Protein AF-A0A174TIB4-F1 (afdb_monomer_lite)

Radius of gyration: 13.42 Å; chains: 1; bounding box: 35×21×38 Å

Organism: Phocaeicola vulgatus (NCBI:txid821)

Sequence (99 aa):
MSAPQFYNIGKGKRIEVKVCNEDSIQIRRVRCLLYYSNSGKKECIGKIWISPLIGYETCYFCMNVDIPLTKDEWHKLTFRIKRGKNYKDYKFLKQQVQE

Foldseek 3Di:
DDAWFWAADPPRFKIKIKDWQQAQAKQQWKKKWKWADDPNDTHTQWIDTDHIHHHGDMDIDMITRPDDDDLVRQQRMKMWMDRPPDIDIHGDDSVRYDD

Structure (mmCIF, N/CA/C/O backbone):
data_AF-A0A174TIB4-F1
#
_entry.id   AF-A0A174TIB4-F1
#
loop_
_atom_site.group_PDB
_atom_site.id
_atom_site.type_symbol
_atom_site.label_atom_id
_atom_site.label_alt_id
_atom_site.label_comp_id
_atom_site.label_asym_id
_atom_site.label_entity_id
_atom_site.label_seq_id
_atom_site.pdbx_PDB_ins_code
_atom_site.Cartn_x
_atom_site.Cartn_y
_atom_site.Cartn_z
_atom_site.occupancy
_atom_site.B_iso_or_equiv
_atom_site.auth_seq_id
_atom_site.auth_comp_id
_atom_site.auth_asym_id
_atom_site.auth_atom_id
_atom_site.pdbx_PDB_model_num
ATOM 1 N N . MET A 1 1 ? 8.074 7.321 -8.337 1.00 71.00 1 MET A N 1
ATOM 2 C CA . MET A 1 1 ? 6.907 6.524 -7.874 1.00 71.00 1 MET A CA 1
ATOM 3 C C . MET A 1 1 ? 5.894 7.441 -7.215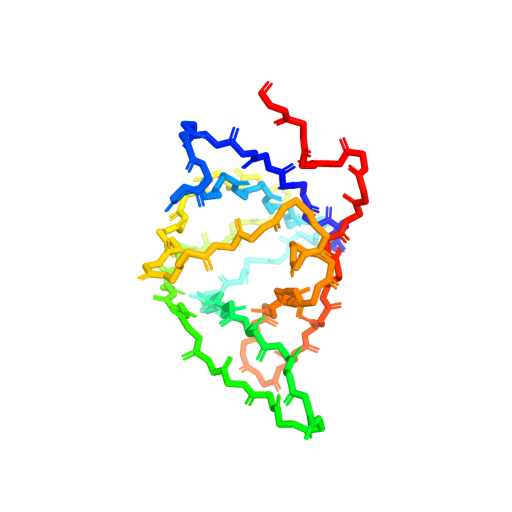 1.00 71.00 1 MET A C 1
ATOM 5 O O . MET A 1 1 ? 6.193 8.006 -6.152 1.00 71.00 1 MET A O 1
ATOM 9 N N . SER A 1 2 ? 4.709 7.518 -7.822 1.00 77.06 2 SER A N 1
ATOM 10 C CA . SER A 1 2 ? 3.575 8.297 -7.334 1.00 77.06 2 SER A CA 1
ATOM 11 C C . SER A 1 2 ? 3.134 7.801 -5.958 1.00 77.06 2 SER A C 1
ATOM 13 O O . SER A 1 2 ? 3.468 6.689 -5.529 1.00 77.06 2 SER A O 1
ATOM 15 N N . ALA A 1 3 ? 2.371 8.626 -5.245 1.00 82.88 3 ALA A N 1
ATOM 16 C CA . ALA A 1 3 ? 1.653 8.144 -4.076 1.00 82.88 3 ALA A CA 1
ATOM 17 C C . ALA A 1 3 ? 0.664 7.043 -4.506 1.00 82.88 3 ALA A C 1
ATOM 19 O O . ALA A 1 3 ? -0.067 7.250 -5.478 1.00 82.88 3 ALA A O 1
ATOM 20 N N . PRO A 1 4 ? 0.634 5.886 -3.822 1.00 82.50 4 PRO A N 1
ATOM 21 C CA . PRO A 1 4 ? -0.394 4.894 -4.053 1.00 82.50 4 PRO A CA 1
ATOM 22 C C . PRO A 1 4 ? -1.784 5.492 -3.846 1.00 82.50 4 PRO A C 1
ATOM 24 O O . PRO A 1 4 ? -1.980 6.344 -2.976 1.00 82.50 4 PRO A O 1
ATOM 27 N N . GLN A 1 5 ? -2.737 5.031 -4.646 1.00 82.94 5 GLN A N 1
ATOM 28 C CA . GLN A 1 5 ? -4.149 5.342 -4.446 1.00 82.94 5 GLN A CA 1
ATOM 29 C C . GLN A 1 5 ? -4.776 4.194 -3.659 1.00 82.94 5 GLN A C 1
ATOM 31 O O . GLN A 1 5 ? -4.463 3.030 -3.915 1.00 82.94 5 GLN A O 1
ATOM 36 N N . PHE A 1 6 ? -5.613 4.536 -2.687 1.00 81.62 6 PHE A N 1
ATOM 37 C CA . PHE A 1 6 ? -6.285 3.585 -1.812 1.00 81.62 6 PHE A CA 1
ATOM 38 C C . PHE A 1 6 ? -7.790 3.711 -2.005 1.00 81.62 6 PHE A C 1
ATOM 40 O O . PHE A 1 6 ? -8.274 4.828 -2.173 1.00 81.62 6 PHE A O 1
ATOM 47 N N . TYR A 1 7 ? -8.499 2.588 -1.964 1.00 76.94 7 TYR A N 1
ATOM 48 C CA . TYR A 1 7 ? -9.957 2.537 -2.036 1.00 76.94 7 TYR A CA 1
ATOM 49 C C . TYR A 1 7 ? -10.479 1.510 -1.031 1.00 76.94 7 TYR A C 1
ATOM 51 O O . TYR A 1 7 ? -9.844 0.475 -0.810 1.00 76.94 7 TYR A O 1
ATOM 59 N N . ASN A 1 8 ? -11.622 1.785 -0.405 1.00 73.69 8 ASN A N 1
ATOM 60 C CA . ASN A 1 8 ? -12.297 0.819 0.457 1.00 73.69 8 ASN A CA 1
ATOM 61 C C . ASN A 1 8 ? -13.212 -0.063 -0.397 1.00 73.69 8 ASN A C 1
ATOM 63 O O . ASN A 1 8 ? -13.966 0.447 -1.220 1.00 73.69 8 ASN A O 1
ATOM 67 N N . ILE A 1 9 ? -13.142 -1.379 -0.212 1.00 68.50 9 ILE A N 1
ATOM 68 C CA . ILE A 1 9 ? -14.013 -2.321 -0.915 1.00 68.50 9 ILE A CA 1
ATOM 69 C C . ILE A 1 9 ? -14.754 -3.199 0.103 1.00 68.50 9 ILE A C 1
ATOM 71 O O . ILE A 1 9 ? -14.186 -4.091 0.738 1.00 68.50 9 ILE A O 1
ATOM 75 N N . GLY A 1 10 ? -16.054 -2.934 0.270 1.00 62.84 10 GLY A N 1
ATOM 76 C CA . GLY A 1 10 ? -16.930 -3.597 1.246 1.00 62.84 10 GLY 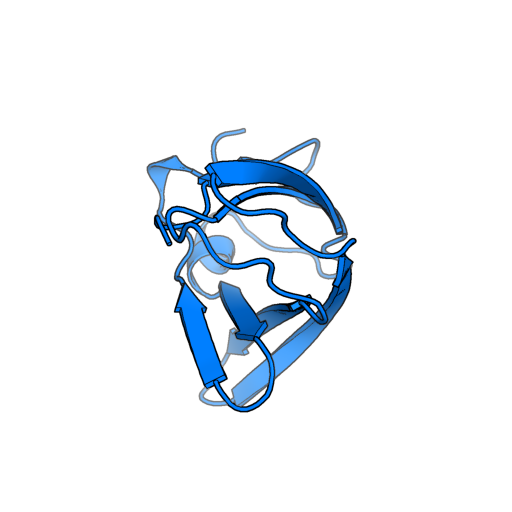A CA 1
ATOM 77 C C . GLY A 1 10 ? -16.945 -2.910 2.619 1.00 62.84 10 GLY A C 1
ATOM 78 O O . GLY A 1 10 ? -16.433 -1.811 2.767 1.00 62.84 10 GLY A O 1
ATOM 79 N N . LYS A 1 11 ? -17.538 -3.556 3.641 1.00 61.81 11 LYS A N 1
ATOM 80 C CA . LYS A 1 11 ? -17.733 -3.040 5.024 1.00 61.81 11 LYS A CA 1
ATOM 81 C C . LYS A 1 11 ? -16.423 -2.761 5.812 1.00 61.81 11 LYS A C 1
ATOM 83 O O . LYS A 1 11 ? -16.307 -3.169 6.965 1.00 61.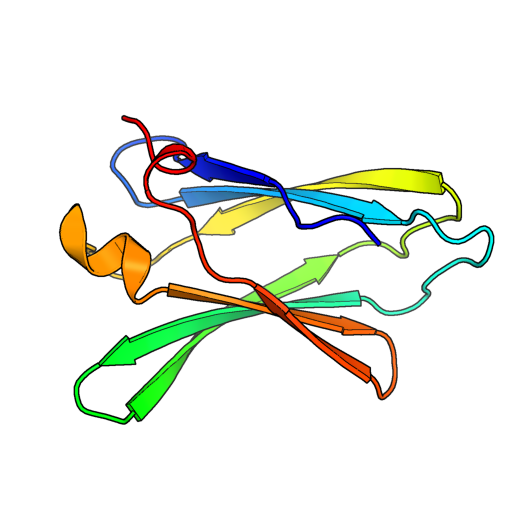81 11 LYS A O 1
ATOM 88 N N . GLY A 1 12 ? -15.407 -2.145 5.207 1.00 62.97 12 GLY A N 1
ATOM 89 C CA . GLY A 1 12 ? -14.145 -1.768 5.846 1.00 62.97 12 GLY A CA 1
ATOM 90 C C . GLY A 1 12 ? -13.159 -2.915 6.083 1.00 62.97 12 GLY A C 1
ATOM 91 O O . GLY A 1 12 ? -12.212 -2.757 6.842 1.00 62.97 12 GLY A O 1
ATOM 92 N N . LYS A 1 13 ? -13.355 -4.088 5.471 1.00 76.75 13 LYS A N 1
ATOM 93 C CA . LYS A 1 13 ? -12.465 -5.246 5.689 1.00 76.75 13 LYS A CA 1
ATOM 94 C C . LYS A 1 13 ? -11.361 -5.390 4.651 1.00 76.75 13 LYS A C 1
ATOM 96 O O . LYS A 1 13 ? -10.505 -6.256 4.797 1.00 76.75 13 LYS A O 1
ATOM 101 N N . ARG A 1 14 ? -11.382 -4.605 3.575 1.00 83.56 14 ARG A N 1
ATOM 102 C CA . ARG A 1 14 ? -10.447 -4.784 2.466 1.00 83.56 14 ARG A CA 1
ATOM 103 C C . ARG A 1 14 ? -10.148 -3.451 1.794 1.00 83.56 14 ARG A C 1
ATOM 105 O O . ARG A 1 14 ? -11.043 -2.654 1.539 1.00 83.56 14 ARG A O 1
ATOM 112 N N . ILE A 1 15 ? -8.868 -3.235 1.525 1.00 85.75 15 ILE A N 1
ATOM 113 C CA . ILE A 1 15 ? -8.334 -2.054 0.853 1.00 85.75 15 ILE A CA 1
ATOM 114 C C . ILE A 1 15 ? -7.874 -2.484 -0.527 1.00 85.75 15 ILE A C 1
ATOM 116 O O . ILE A 1 15 ? -7.095 -3.431 -0.642 1.00 85.75 15 ILE A O 1
ATOM 120 N N . GLU A 1 16 ? -8.297 -1.772 -1.557 1.00 88.81 16 GLU A N 1
ATOM 121 C CA . GLU A 1 16 ? -7.652 -1.810 -2.860 1.00 88.81 16 GLU A CA 1
ATOM 122 C C . GLU A 1 16 ? -6.535 -0.764 -2.917 1.00 88.81 16 GLU A C 1
ATOM 124 O O . GLU A 1 16 ? -6.692 0.368 -2.461 1.00 88.81 16 GLU A O 1
ATOM 129 N N . VAL A 1 17 ? -5.384 -1.162 -3.449 1.00 89.62 17 VAL A N 1
ATOM 130 C CA . VAL A 1 17 ? -4.187 -0.338 -3.572 1.00 89.62 17 VAL A CA 1
ATOM 131 C C . VAL A 1 17 ? -3.744 -0.331 -5.025 1.00 89.62 17 VAL A C 1
ATOM 133 O O . VAL A 1 17 ? -3.516 -1.383 -5.623 1.00 89.62 17 VAL A O 1
ATOM 136 N N . LYS A 1 18 ? -3.541 0.867 -5.563 1.00 91.69 18 LYS A N 1
ATOM 137 C CA . LYS A 1 18 ? -2.920 1.095 -6.866 1.00 91.69 18 LYS A CA 1
ATOM 138 C C . LYS A 1 18 ? -1.525 1.672 -6.674 1.00 91.69 18 LYS A C 1
ATOM 140 O O . LYS A 1 18 ? -1.377 2.734 -6.072 1.00 91.69 18 LYS A O 1
ATOM 145 N N . VAL A 1 19 ? -0.505 1.011 -7.214 1.00 90.38 19 VAL A N 1
ATOM 146 C CA . VAL A 1 19 ? 0.899 1.452 -7.165 1.00 90.38 19 VAL A CA 1
ATOM 147 C C . VAL A 1 19 ? 1.428 1.634 -8.583 1.00 90.38 19 VAL A C 1
ATOM 149 O O . VAL A 1 19 ? 1.312 0.725 -9.397 1.00 90.38 19 VAL A O 1
ATOM 152 N N . CYS A 1 20 ? 2.053 2.780 -8.861 1.00 90.19 20 CYS A N 1
ATOM 153 C CA . CYS A 1 20 ? 2.676 3.083 -10.152 1.00 90.19 20 CYS A CA 1
ATOM 154 C C . CYS A 1 20 ? 4.205 3.143 -10.032 1.00 90.19 20 CYS A C 1
ATOM 156 O O . CYS A 1 20 ? 4.747 3.865 -9.185 1.00 90.19 20 CYS A O 1
ATOM 158 N N . ASN A 1 21 ? 4.918 2.412 -10.886 1.00 90.75 21 ASN A N 1
ATOM 159 C CA . ASN A 1 21 ? 6.358 2.562 -11.040 1.00 90.75 21 ASN A CA 1
ATOM 160 C C . ASN A 1 21 ? 6.671 3.621 -12.102 1.00 90.75 21 ASN A C 1
ATOM 162 O O . ASN A 1 21 ? 6.804 3.305 -13.269 1.00 90.75 21 ASN A O 1
ATOM 166 N N . GLU A 1 22 ? 6.836 4.876 -11.698 1.00 89.88 22 GLU A N 1
ATOM 167 C CA . GLU A 1 22 ? 7.218 5.963 -12.623 1.00 89.88 22 GLU A CA 1
ATOM 168 C C . GLU A 1 22 ? 8.669 5.873 -13.132 1.00 89.88 22 GLU A C 1
ATOM 170 O O . GLU A 1 22 ? 9.078 6.686 -13.955 1.00 89.88 22 GLU A O 1
ATOM 175 N N . ASP A 1 23 ? 9.469 4.938 -12.614 1.00 88.38 23 ASP A N 1
ATOM 176 C CA . ASP A 1 23 ? 10.853 4.752 -13.041 1.00 88.38 23 ASP A CA 1
ATOM 177 C C . ASP A 1 23 ? 10.886 3.824 -14.269 1.00 88.38 23 ASP A C 1
ATOM 179 O O . ASP A 1 23 ? 10.080 2.900 -14.367 1.00 88.38 23 ASP A O 1
ATOM 183 N N . SER A 1 24 ? 11.857 3.989 -15.173 1.00 91.44 24 SER A N 1
ATOM 184 C CA . SER A 1 24 ? 12.063 3.064 -16.307 1.00 91.44 24 SER A CA 1
ATOM 185 C C . SER A 1 24 ? 12.616 1.698 -15.887 1.00 91.44 24 SER A C 1
ATOM 187 O O . SER A 1 24 ? 12.555 0.729 -16.643 1.00 91.44 24 SER A O 1
ATOM 189 N N . ILE A 1 25 ? 13.170 1.605 -14.676 1.00 92.19 25 ILE A N 1
ATOM 190 C CA . ILE A 1 25 ? 13.842 0.408 -14.172 1.00 92.19 25 ILE A CA 1
ATOM 191 C C . ILE A 1 25 ? 12.849 -0.473 -13.410 1.00 92.19 25 ILE A C 1
ATOM 193 O O . ILE A 1 25 ? 12.147 -0.023 -12.499 1.00 92.19 25 ILE A O 1
ATOM 197 N N . GLN A 1 26 ? 12.852 -1.768 -13.735 1.00 91.38 26 GLN A N 1
ATOM 198 C CA . GLN A 1 26 ? 12.048 -2.772 -13.043 1.00 91.38 26 GLN A CA 1
ATOM 199 C C . GLN A 1 26 ? 12.446 -2.918 -11.568 1.00 91.38 26 GLN A C 1
ATOM 201 O O . GLN A 1 26 ? 13.620 -3.039 -11.205 1.00 91.38 26 GLN A O 1
ATOM 206 N N . ILE A 1 27 ? 11.441 -3.051 -10.707 1.00 90.25 27 ILE A N 1
ATOM 207 C CA . ILE A 1 27 ? 11.608 -3.343 -9.289 1.00 90.25 27 ILE A CA 1
ATOM 208 C C . ILE A 1 27 ? 11.349 -4.826 -9.044 1.00 90.25 27 ILE A C 1
ATOM 210 O O . ILE A 1 27 ? 10.209 -5.264 -8.927 1.00 90.25 27 ILE A O 1
ATOM 214 N N . ARG A 1 28 ? 12.420 -5.612 -8.911 1.00 90.81 28 ARG A N 1
ATOM 215 C CA . ARG A 1 28 ? 12.331 -7.083 -8.807 1.00 90.81 28 ARG A CA 1
ATOM 216 C C . ARG A 1 28 ? 11.657 -7.612 -7.539 1.00 90.81 28 ARG A C 1
ATOM 218 O O . ARG A 1 28 ? 11.151 -8.726 -7.538 1.00 90.81 28 ARG A O 1
ATOM 225 N N . ARG A 1 29 ? 11.725 -6.872 -6.430 1.00 90.12 29 ARG A N 1
ATOM 226 C CA . ARG A 1 29 ? 11.200 -7.308 -5.125 1.00 90.12 29 ARG A CA 1
ATOM 227 C C . ARG A 1 29 ? 10.476 -6.159 -4.453 1.00 90.12 29 ARG A C 1
ATOM 229 O O . ARG A 1 29 ? 11.126 -5.244 -3.937 1.00 90.12 29 ARG A O 1
ATOM 236 N N . VAL A 1 30 ? 9.151 -6.243 -4.440 1.00 91.38 30 VAL A N 1
ATOM 237 C CA . VAL A 1 30 ? 8.285 -5.252 -3.809 1.00 91.38 30 VAL A CA 1
ATOM 238 C C . VAL A 1 30 ? 7.477 -5.923 -2.712 1.00 91.38 30 VAL A C 1
ATOM 240 O O . VAL A 1 30 ? 6.732 -6.873 -2.949 1.00 91.38 30 VAL A O 1
ATOM 243 N N . ARG A 1 31 ? 7.663 -5.435 -1.486 1.00 94.25 31 ARG A N 1
ATOM 244 C CA . ARG A 1 31 ? 6.892 -5.875 -0.324 1.00 94.25 31 ARG A CA 1
ATOM 245 C C . ARG A 1 31 ? 6.078 -4.710 0.199 1.00 94.25 31 ARG A C 1
ATOM 247 O O . ARG A 1 31 ? 6.631 -3.653 0.496 1.00 94.25 31 ARG A O 1
ATOM 254 N N . CYS A 1 32 ? 4.791 -4.943 0.357 1.00 93.38 32 CYS A N 1
ATOM 255 C CA . CYS A 1 32 ? 3.821 -3.982 0.839 1.00 93.38 32 CYS A CA 1
ATOM 256 C C . CYS A 1 32 ? 3.408 -4.370 2.259 1.00 93.38 32 CYS A C 1
ATOM 258 O O . CYS A 1 32 ? 3.214 -5.549 2.567 1.00 93.38 32 CYS A O 1
ATOM 260 N N . LEU A 1 33 ? 3.364 -3.385 3.145 1.00 93.50 33 LEU A N 1
ATOM 261 C CA . LEU A 1 33 ? 3.147 -3.559 4.575 1.00 93.50 33 LEU A CA 1
ATOM 262 C C . LEU A 1 33 ? 2.082 -2.571 5.030 1.00 93.50 33 LEU A C 1
ATOM 264 O O . LEU A 1 33 ? 2.195 -1.378 4.756 1.00 93.50 33 LEU A O 1
ATOM 268 N N . LEU A 1 34 ? 1.085 -3.064 5.750 1.00 92.38 34 LEU A N 1
ATOM 269 C CA . LEU A 1 34 ? 0.054 -2.251 6.369 1.00 92.38 34 LEU A CA 1
ATOM 270 C C . LEU A 1 34 ? 0.298 -2.207 7.872 1.00 92.38 34 LEU A C 1
ATOM 272 O O . LEU A 1 34 ? 0.464 -3.247 8.512 1.00 92.38 34 LEU A O 1
ATOM 276 N N . TYR A 1 35 ? 0.328 -1.000 8.422 1.00 91.94 35 TYR A N 1
ATOM 277 C CA . TYR A 1 35 ? 0.539 -0.764 9.840 1.00 91.94 35 TYR A CA 1
ATOM 278 C C . TYR A 1 35 ? -0.644 -0.036 10.457 1.00 91.94 35 TYR A C 1
ATOM 280 O O . TYR A 1 35 ? -1.133 0.919 9.860 1.00 91.94 35 TYR A O 1
ATOM 288 N N . TYR A 1 36 ? -1.019 -0.425 11.671 1.00 89.31 36 TYR A N 1
ATOM 289 C CA . TYR A 1 36 ? -1.923 0.321 12.541 1.00 89.31 36 TYR A CA 1
ATOM 290 C C . TYR A 1 36 ? -1.119 0.974 13.665 1.00 89.31 36 TYR A C 1
ATOM 292 O O . TYR A 1 36 ? -0.255 0.334 14.267 1.00 89.31 36 TYR A O 1
ATOM 300 N N . SER A 1 37 ? -1.358 2.263 13.915 1.00 85.50 37 SER A N 1
ATOM 301 C CA . SER A 1 37 ? -0.663 3.008 14.970 1.00 85.50 37 SER A CA 1
ATOM 302 C C . SER A 1 37 ? -1.637 3.395 16.076 1.00 85.50 37 SER A C 1
ATOM 304 O O . SER A 1 37 ? -2.536 4.201 15.851 1.00 85.50 37 SER A O 1
ATOM 306 N N . ASN A 1 38 ? -1.443 2.859 17.280 1.00 81.56 38 ASN A N 1
ATOM 307 C CA . ASN A 1 38 ? -2.251 3.204 18.448 1.00 81.56 38 ASN A CA 1
ATOM 308 C C . ASN A 1 38 ? -1.358 3.386 19.678 1.00 81.56 38 ASN A C 1
ATOM 310 O O . ASN A 1 38 ? -0.407 2.630 19.872 1.00 81.56 38 ASN A O 1
ATOM 314 N N . SER A 1 39 ? -1.646 4.401 20.496 1.00 74.81 39 SER A N 1
ATOM 315 C CA . SER A 1 39 ? -0.948 4.657 21.769 1.00 74.81 39 SER A CA 1
ATOM 316 C C . SER A 1 39 ? 0.590 4.613 21.677 1.00 74.81 39 SER A C 1
ATOM 318 O O . SER A 1 39 ? 1.260 4.026 22.523 1.00 74.81 39 SER A O 1
ATOM 320 N N . GLY A 1 40 ? 1.161 5.180 20.606 1.00 74.56 40 GLY A N 1
ATOM 321 C CA . GLY A 1 40 ? 2.614 5.232 20.376 1.00 74.56 40 GLY A CA 1
ATOM 322 C C . GLY A 1 40 ? 3.257 3.939 19.853 1.00 74.56 40 GLY A C 1
ATOM 323 O O . GLY A 1 40 ? 4.453 3.934 19.567 1.00 74.56 40 GLY A O 1
ATOM 324 N N . LYS A 1 41 ? 2.493 2.853 19.672 1.00 81.56 41 LYS A N 1
ATOM 325 C CA . LYS A 1 41 ? 2.971 1.596 19.078 1.00 81.56 41 LYS A CA 1
ATOM 326 C C . LYS A 1 41 ? 2.516 1.478 17.624 1.00 81.56 41 LYS A C 1
ATOM 328 O O . LYS A 1 41 ? 1.376 1.795 17.298 1.00 81.56 41 LYS A O 1
ATOM 333 N N . LYS A 1 42 ? 3.419 1.008 16.757 1.00 87.12 42 LYS A N 1
ATOM 334 C CA . LYS A 1 42 ? 3.165 0.741 15.333 1.00 87.12 42 LYS A CA 1
ATOM 335 C C . LYS A 1 42 ? 3.186 -0.766 15.093 1.00 87.12 42 LYS A C 1
ATOM 337 O O . LYS A 1 42 ? 4.251 -1.380 15.122 1.00 87.12 42 LYS A O 1
ATOM 342 N N . GLU A 1 43 ? 2.022 -1.349 14.844 1.00 89.44 43 GLU A N 1
ATOM 343 C CA . GLU A 1 43 ? 1.840 -2.789 14.657 1.00 89.44 43 GLU A CA 1
ATOM 344 C C . GLU A 1 43 ? 1.624 -3.126 13.180 1.00 89.44 43 GLU A C 1
ATOM 346 O O . GLU A 1 43 ? 0.890 -2.431 12.482 1.00 89.44 43 GLU A O 1
ATOM 351 N N . CYS A 1 44 ? 2.297 -4.166 12.677 1.00 90.81 44 CYS A N 1
ATOM 352 C CA . CYS A 1 44 ? 2.131 -4.631 11.299 1.00 90.81 44 CYS A CA 1
ATOM 353 C C . CYS A 1 44 ? 0.921 -5.562 11.221 1.00 90.81 44 CYS A C 1
ATOM 355 O O . CYS A 1 44 ? 1.012 -6.708 11.647 1.00 90.81 44 CYS A O 1
ATOM 357 N N . ILE A 1 45 ? -0.169 -5.092 10.624 1.00 89.50 45 ILE A N 1
ATOM 358 C CA . ILE A 1 45 ? -1.438 -5.829 10.539 1.00 89.50 45 ILE A CA 1
ATOM 359 C C . ILE A 1 45 ? -1.657 -6.496 9.177 1.00 89.50 45 ILE A C 1
ATOM 361 O O . ILE A 1 45 ? -2.583 -7.276 9.006 1.00 89.50 45 ILE A O 1
ATOM 365 N N . GLY A 1 46 ? -0.814 -6.189 8.187 1.00 89.50 46 GLY A N 1
ATOM 366 C CA . GLY A 1 46 ? -0.920 -6.775 6.856 1.00 89.50 46 GLY A CA 1
ATOM 367 C C . GLY A 1 46 ? 0.410 -6.780 6.120 1.00 89.50 46 GLY A C 1
ATOM 368 O O . GLY A 1 46 ? 1.221 -5.859 6.237 1.00 89.50 46 GLY A O 1
ATOM 369 N N . LYS A 1 47 ? 0.645 -7.828 5.332 1.00 92.81 47 LYS A N 1
ATOM 370 C CA . LYS A 1 47 ? 1.852 -7.989 4.519 1.00 92.81 47 LYS A CA 1
ATOM 371 C C . LYS A 1 47 ? 1.505 -8.717 3.233 1.00 92.81 47 LYS A C 1
ATOM 373 O O . LYS A 1 47 ? 0.950 -9.807 3.282 1.00 92.81 47 LYS A O 1
ATOM 378 N N . ILE A 1 48 ? 1.953 -8.175 2.107 1.00 93.19 48 ILE A N 1
ATOM 379 C CA . ILE A 1 48 ? 1.851 -8.845 0.814 1.00 93.19 48 ILE A CA 1
ATOM 380 C C . ILE A 1 48 ? 3.133 -8.653 0.001 1.00 93.19 48 ILE A C 1
ATOM 382 O O . ILE A 1 48 ? 3.817 -7.628 0.102 1.00 93.19 48 ILE A O 1
ATOM 386 N N . TRP A 1 49 ? 3.486 -9.676 -0.769 1.00 93.19 49 TRP A N 1
ATOM 387 C CA . TRP A 1 49 ? 4.449 -9.563 -1.857 1.00 93.19 49 TRP A CA 1
ATOM 388 C C . TRP A 1 49 ? 3.665 -9.386 -3.142 1.00 93.19 49 TRP A C 1
ATOM 390 O O . TRP A 1 49 ? 2.736 -10.149 -3.392 1.00 93.19 49 TRP A O 1
ATOM 400 N N . ILE A 1 50 ? 4.041 -8.393 -3.934 1.00 91.94 50 ILE A N 1
ATOM 401 C CA . ILE A 1 50 ? 3.449 -8.195 -5.253 1.00 91.94 50 ILE A CA 1
ATOM 402 C C . ILE A 1 50 ? 4.452 -8.608 -6.322 1.00 91.94 50 ILE A C 1
ATOM 404 O O . ILE A 1 50 ? 5.659 -8.700 -6.057 1.00 91.94 50 ILE A O 1
ATOM 408 N N . SER A 1 51 ? 3.941 -8.859 -7.524 1.00 90.44 51 SER A N 1
ATOM 409 C CA . SER A 1 51 ? 4.773 -9.114 -8.694 1.00 90.44 51 SER A CA 1
ATOM 410 C C . SER A 1 51 ? 5.808 -8.000 -8.880 1.00 90.44 51 SER A C 1
ATOM 412 O O . SER A 1 51 ? 5.572 -6.856 -8.472 1.00 90.44 51 SER A O 1
ATOM 414 N N . PRO A 1 52 ? 6.966 -8.309 -9.486 1.00 91.50 52 PRO A N 1
ATOM 415 C CA . PRO A 1 52 ? 7.904 -7.281 -9.897 1.00 91.50 52 PRO A CA 1
ATOM 416 C C . PRO A 1 52 ? 7.186 -6.171 -10.667 1.00 91.50 52 PRO A C 1
ATOM 418 O O . PRO A 1 52 ? 6.439 -6.458 -11.594 1.00 91.50 52 PRO A O 1
ATOM 421 N N . LEU A 1 53 ? 7.422 -4.917 -10.291 1.00 91.00 53 LEU A N 1
ATOM 422 C CA . LEU A 1 53 ? 6.841 -3.778 -10.997 1.00 91.00 53 LEU A CA 1
ATOM 423 C C . LEU A 1 53 ? 7.758 -3.423 -12.164 1.00 91.00 53 LEU A C 1
ATOM 425 O O . LEU A 1 53 ? 8.895 -2.998 -11.929 1.00 91.00 53 LEU A O 1
ATOM 429 N N . ILE A 1 54 ? 7.303 -3.624 -13.398 1.00 93.12 54 ILE A N 1
ATOM 430 C CA . ILE A 1 54 ? 8.061 -3.230 -14.591 1.00 93.12 54 ILE A CA 1
ATOM 431 C C . ILE A 1 54 ? 8.087 -1.697 -14.674 1.00 93.12 54 ILE A C 1
ATOM 433 O O . ILE A 1 54 ? 7.346 -1.002 -13.973 1.00 93.12 54 ILE A O 1
ATOM 437 N N . GLY A 1 55 ? 9.038 -1.147 -15.427 1.00 93.25 55 GLY A N 1
ATOM 438 C CA . GLY A 1 55 ? 9.117 0.294 -15.630 1.00 93.25 55 GLY A CA 1
ATOM 439 C C . GLY A 1 55 ? 7.832 0.844 -16.244 1.00 93.25 55 GLY A C 1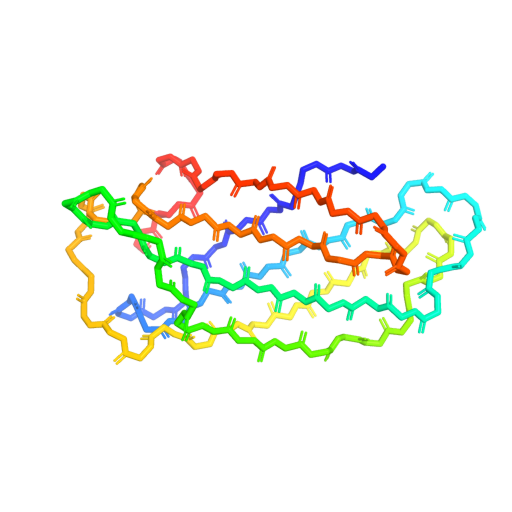
ATOM 440 O O . GLY A 1 55 ? 7.285 0.236 -17.159 1.00 93.25 55 GLY A O 1
ATOM 441 N N . TYR A 1 56 ? 7.349 1.967 -15.717 1.00 92.88 56 TYR A N 1
ATOM 442 C CA . TYR A 1 56 ? 6.108 2.642 -16.129 1.00 92.88 56 TYR A CA 1
ATOM 443 C C . TYR A 1 56 ? 4.805 1.851 -15.937 1.00 92.88 56 TYR A C 1
ATOM 445 O O . TYR A 1 56 ? 3.736 2.322 -16.324 1.00 92.88 56 TYR A O 1
ATOM 453 N N . GLU A 1 57 ? 4.849 0.683 -15.291 1.00 92.44 57 GLU A N 1
ATOM 454 C CA . GLU A 1 57 ? 3.647 -0.102 -15.025 1.00 92.44 57 GLU A CA 1
ATOM 455 C C . GLU A 1 57 ? 2.891 0.346 -13.774 1.00 92.44 57 GLU A C 1
ATOM 457 O O . GLU A 1 57 ? 3.449 0.837 -12.785 1.00 92.44 57 GLU A O 1
ATOM 462 N N . THR A 1 58 ? 1.586 0.084 -13.805 1.00 92.06 58 THR A N 1
ATOM 463 C CA . THR A 1 58 ? 0.697 0.201 -12.654 1.00 92.06 58 THR A CA 1
ATOM 464 C C . THR A 1 58 ? 0.224 -1.180 -12.222 1.00 92.06 58 THR A C 1
ATOM 466 O O . THR A 1 58 ? -0.282 -1.953 -13.029 1.00 92.06 58 THR A O 1
ATOM 469 N N . CYS A 1 59 ? 0.332 -1.464 -10.929 1.00 91.19 59 CYS A N 1
ATOM 470 C CA . CYS A 1 59 ? -0.186 -2.674 -10.309 1.00 91.19 59 CYS A CA 1
ATOM 471 C C . CYS A 1 59 ? -1.350 -2.327 -9.380 1.00 91.19 59 CYS A C 1
ATOM 473 O O . CYS A 1 59 ? -1.252 -1.399 -8.572 1.00 91.19 59 CYS A O 1
ATOM 475 N N . TYR A 1 60 ? -2.421 -3.111 -9.480 1.00 91.81 60 TYR A N 1
ATOM 476 C CA . TYR A 1 60 ? -3.566 -3.080 -8.581 1.00 91.81 60 TYR A CA 1
ATOM 477 C C . TYR A 1 60 ? -3.578 -4.368 -7.767 1.00 91.81 60 TYR A C 1
ATOM 479 O O . TYR A 1 60 ? -3.383 -5.458 -8.308 1.00 91.81 60 TYR A O 1
ATOM 487 N N . PHE A 1 61 ? -3.795 -4.255 -6.466 1.00 90.50 61 PHE A N 1
ATOM 488 C CA . PHE A 1 61 ? -3.969 -5.406 -5.589 1.00 90.50 61 PHE A CA 1
ATOM 489 C C . PHE A 1 61 ? -4.817 -5.014 -4.391 1.00 90.50 61 PHE A C 1
ATOM 491 O O . PHE A 1 61 ? -5.005 -3.835 -4.102 1.00 90.50 61 PHE A O 1
ATOM 498 N N . CYS A 1 62 ? -5.292 -6.010 -3.652 1.00 88.88 62 CYS A N 1
ATOM 499 C CA . CYS A 1 62 ? -6.014 -5.754 -2.420 1.00 88.88 62 CYS A CA 1
ATOM 500 C C . CYS A 1 62 ? -5.292 -6.332 -1.209 1.00 88.88 62 CYS A C 1
ATOM 502 O O . CYS A 1 62 ? -4.602 -7.347 -1.304 1.00 88.88 62 CYS A O 1
ATOM 504 N N . MET A 1 63 ? -5.517 -5.718 -0.055 1.00 89.06 63 MET A N 1
ATOM 505 C CA . MET A 1 63 ? -5.107 -6.233 1.244 1.00 89.06 63 MET A CA 1
ATOM 506 C C . MET A 1 63 ? -6.322 -6.322 2.157 1.00 89.06 63 MET A C 1
ATOM 508 O O . MET A 1 63 ? -7.114 -5.382 2.227 1.00 89.06 63 MET A O 1
ATOM 512 N N . ASN A 1 64 ? -6.455 -7.440 2.863 1.00 85.88 64 ASN A N 1
ATOM 513 C CA . ASN A 1 64 ? -7.443 -7.556 3.925 1.00 85.88 64 ASN A CA 1
ATOM 514 C C . ASN A 1 64 ? -6.976 -6.772 5.155 1.00 85.88 64 ASN A C 1
ATOM 516 O O . ASN A 1 64 ? -5.779 -6.669 5.438 1.00 85.88 64 ASN A O 1
ATOM 520 N N . VAL A 1 65 ? -7.948 -6.212 5.858 1.00 83.94 65 VAL A N 1
ATOM 521 C CA . VAL A 1 65 ? -7.805 -5.542 7.141 1.00 83.94 65 VAL A CA 1
ATOM 522 C C . VAL A 1 65 ? -8.610 -6.370 8.125 1.00 83.94 65 VAL A C 1
ATOM 524 O O . VAL A 1 65 ? -9.825 -6.224 8.244 1.00 83.94 65 VAL A O 1
ATOM 527 N N . ASP A 1 66 ? -7.921 -7.284 8.798 1.00 76.81 66 ASP A N 1
ATOM 528 C CA . ASP A 1 66 ? -8.557 -8.274 9.674 1.00 76.81 66 ASP A CA 1
ATOM 529 C C . ASP A 1 66 ? -8.858 -7.721 11.079 1.00 76.81 66 ASP A C 1
ATOM 531 O O . ASP A 1 66 ? -9.284 -8.456 11.968 1.00 76.81 66 ASP A O 1
ATOM 535 N N . ILE A 1 67 ? -8.679 -6.410 11.274 1.00 79.44 67 ILE A N 1
ATOM 536 C CA . ILE A 1 67 ? -9.085 -5.687 12.478 1.00 79.44 67 ILE A CA 1
ATOM 537 C C . ILE A 1 67 ? -10.294 -4.792 12.176 1.00 79.44 67 ILE A C 1
ATOM 539 O O . ILE A 1 67 ? -10.327 -4.136 11.132 1.00 79.44 67 ILE A O 1
ATOM 543 N N . PRO A 1 68 ? -11.298 -4.735 13.065 1.00 77.50 68 PRO A N 1
ATOM 544 C CA . PRO A 1 68 ? -12.396 -3.793 12.915 1.00 77.50 68 PRO A CA 1
ATOM 545 C C . PRO A 1 68 ? -11.869 -2.369 13.122 1.00 77.50 68 PRO A C 1
ATOM 547 O O . PRO A 1 68 ? -11.309 -2.062 14.171 1.00 77.50 68 PRO A O 1
ATOM 550 N N . LEU A 1 69 ? -12.049 -1.507 12.121 1.00 78.56 69 LEU A N 1
ATOM 551 C CA . LEU A 1 69 ? -11.673 -0.096 12.184 1.00 78.56 69 LEU A CA 1
ATOM 552 C C . LEU A 1 69 ? -12.913 0.784 12.094 1.00 78.56 69 LEU A C 1
ATOM 554 O O . LEU A 1 69 ? -13.727 0.642 11.178 1.00 78.56 69 LEU A O 1
ATOM 558 N N . THR A 1 70 ? -13.033 1.732 13.017 1.00 77.81 70 THR A N 1
ATOM 559 C CA . THR A 1 70 ? -13.993 2.837 12.893 1.00 77.81 70 THR A CA 1
ATOM 560 C C . THR A 1 70 ? -13.573 3.800 11.777 1.00 77.81 70 THR A C 1
ATOM 562 O O . THR A 1 70 ? -12.410 3.822 11.370 1.00 77.81 70 THR A O 1
ATOM 565 N N . LYS A 1 71 ? -14.501 4.646 11.297 1.00 74.69 71 LYS A N 1
ATOM 566 C CA . LYS A 1 71 ? -14.229 5.650 10.244 1.00 74.69 71 LYS A CA 1
ATOM 567 C C . LYS A 1 71 ? -13.010 6.532 10.560 1.00 74.69 71 LYS A C 1
ATOM 569 O O . LYS A 1 71 ? -12.216 6.827 9.670 1.00 74.69 71 LYS A O 1
ATOM 574 N N . ASP A 1 72 ? -12.816 6.904 11.823 1.00 78.38 72 ASP A N 1
ATOM 575 C CA . ASP A 1 72 ? -11.701 7.762 12.232 1.00 78.38 72 ASP A CA 1
ATOM 576 C C . ASP A 1 72 ? -10.366 7.016 12.342 1.00 78.38 72 ASP A C 1
ATOM 578 O O . ASP A 1 72 ? -9.307 7.599 12.089 1.00 78.38 72 ASP A O 1
ATOM 582 N N . GLU A 1 73 ? -10.394 5.720 12.654 1.00 82.19 73 GLU A N 1
ATOM 583 C CA . GLU A 1 73 ? -9.192 4.899 12.831 1.00 82.19 73 GLU A CA 1
ATOM 584 C C . GLU A 1 73 ? -8.475 4.566 11.523 1.00 82.19 73 GLU A C 1
ATOM 586 O O . GLU A 1 73 ? -7.279 4.276 11.545 1.00 82.19 73 GLU A O 1
ATOM 591 N N . TRP A 1 74 ? -9.140 4.706 10.377 1.00 79.62 74 TRP A N 1
ATOM 592 C CA . TRP A 1 74 ? -8.514 4.564 9.060 1.00 79.62 74 TRP A CA 1
ATOM 593 C C . TRP A 1 74 ? -7.310 5.491 8.861 1.00 79.62 74 TRP A C 1
ATOM 595 O O . TRP A 1 74 ? -6.310 5.096 8.266 1.00 79.62 74 TRP A O 1
ATOM 605 N N . HIS A 1 75 ? -7.337 6.691 9.443 1.00 80.06 75 HIS A N 1
ATOM 606 C CA . HIS A 1 75 ? -6.228 7.655 9.377 1.00 80.06 75 HIS A CA 1
ATOM 607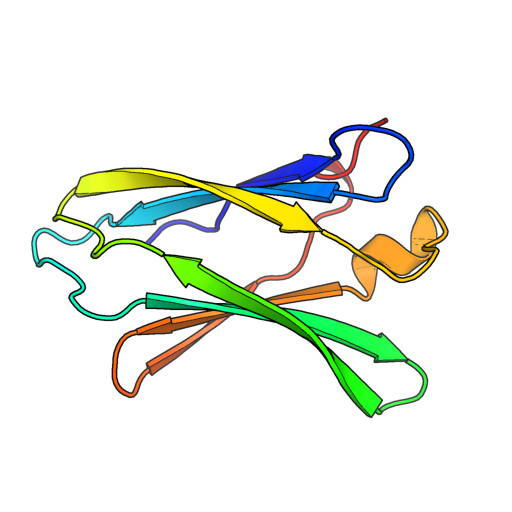 C C . HIS A 1 75 ? -5.015 7.244 10.210 1.00 80.06 75 HIS A C 1
ATOM 609 O O . HIS A 1 75 ? -3.924 7.788 10.032 1.00 80.06 75 HIS A O 1
ATOM 615 N N . LYS A 1 76 ? -5.199 6.292 11.129 1.00 86.12 76 LYS A N 1
ATOM 616 C CA . LYS A 1 76 ? -4.115 5.703 11.919 1.00 86.12 76 LYS A CA 1
ATOM 617 C C . LYS A 1 76 ? -3.384 4.606 11.147 1.00 86.12 76 LYS A C 1
ATOM 619 O O . LYS A 1 76 ? -2.328 4.148 11.597 1.00 86.12 76 LYS A O 1
ATOM 624 N N . LEU A 1 77 ? -3.918 4.186 9.996 1.00 88.00 77 LEU A N 1
ATOM 625 C CA . LEU A 1 77 ? -3.220 3.274 9.111 1.00 88.00 77 LEU A CA 1
ATOM 626 C C . LEU A 1 77 ? -2.071 3.981 8.393 1.00 88.00 77 LEU A C 1
ATOM 628 O O . LEU A 1 77 ? -2.138 5.144 7.996 1.00 88.00 77 LEU A O 1
ATOM 632 N N . THR A 1 78 ? -0.980 3.253 8.205 1.00 90.81 78 THR A N 1
ATOM 633 C CA . THR A 1 78 ? 0.139 3.672 7.362 1.00 90.81 78 THR A CA 1
ATOM 634 C C . THR A 1 78 ? 0.526 2.516 6.464 1.00 90.81 78 THR A C 1
ATOM 636 O O . THR A 1 78 ? 0.710 1.388 6.921 1.00 90.81 78 THR A O 1
ATOM 639 N N . PHE A 1 79 ? 0.688 2.803 5.184 1.00 91.44 79 PHE A N 1
ATOM 640 C CA . PHE A 1 79 ? 1.136 1.847 4.193 1.00 91.44 79 PHE A CA 1
ATOM 641 C C . PHE A 1 79 ? 2.623 2.048 3.910 1.00 91.44 79 PHE A C 1
ATOM 643 O O . PHE A 1 79 ? 3.082 3.171 3.726 1.00 91.44 79 PHE A O 1
ATOM 650 N N . ARG A 1 80 ? 3.402 0.972 3.875 1.00 93.19 80 ARG A N 1
ATOM 651 C CA . ARG A 1 80 ? 4.844 1.013 3.615 1.00 93.19 80 ARG A CA 1
ATOM 652 C C . ARG A 1 80 ? 5.186 0.108 2.445 1.00 93.19 80 ARG A C 1
ATOM 654 O O . ARG A 1 80 ? 4.875 -1.082 2.462 1.00 93.19 80 ARG A O 1
ATOM 661 N N . ILE A 1 81 ? 5.900 0.657 1.469 1.00 92.38 81 ILE A N 1
ATOM 662 C CA . ILE A 1 81 ? 6.474 -0.103 0.356 1.00 92.38 81 ILE A CA 1
ATOM 663 C C . ILE A 1 81 ? 7.969 -0.281 0.610 1.00 92.38 81 ILE A C 1
ATOM 665 O O . ILE A 1 81 ? 8.699 0.693 0.799 1.00 92.38 81 ILE A O 1
ATOM 669 N N . LYS A 1 82 ? 8.438 -1.529 0.584 1.00 90.62 82 LYS A N 1
ATOM 670 C CA . LYS A 1 82 ? 9.859 -1.888 0.564 1.00 90.62 82 LYS A CA 1
ATOM 671 C C . LYS A 1 82 ? 10.278 -2.257 -0.858 1.00 90.62 82 LYS A C 1
ATOM 673 O O . LYS A 1 82 ? 9.718 -3.18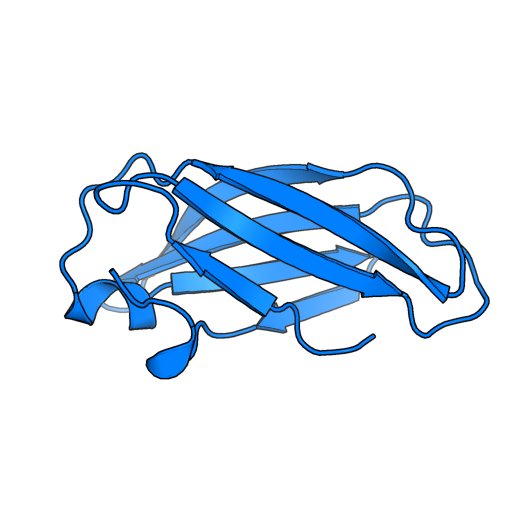8 -1.438 1.00 90.62 82 LYS A O 1
ATOM 678 N N . ARG A 1 83 ? 11.308 -1.578 -1.370 1.00 86.00 83 ARG A N 1
ATOM 679 C CA . ARG A 1 83 ? 11.961 -1.830 -2.666 1.00 86.00 83 ARG A CA 1
ATOM 680 C C . ARG A 1 83 ? 13.443 -2.113 -2.416 1.00 86.00 83 ARG A C 1
ATOM 682 O O . ARG A 1 83 ? 14.221 -1.197 -2.158 1.00 86.00 83 ARG A O 1
ATOM 689 N N . GLY A 1 84 ? 13.848 -3.382 -2.438 1.00 81.00 84 GLY A N 1
ATOM 690 C CA . GLY A 1 84 ? 15.228 -3.755 -2.092 1.00 81.00 84 GLY A CA 1
ATOM 691 C C . GLY A 1 84 ? 15.604 -3.333 -0.661 1.00 81.00 84 GLY A C 1
ATOM 692 O O . GLY A 1 84 ? 15.031 -3.855 0.298 1.00 81.00 84 GLY A O 1
ATOM 693 N N . LYS A 1 85 ? 16.562 -2.404 -0.517 1.00 82.56 85 LYS A N 1
ATOM 694 C CA . LYS A 1 85 ? 16.989 -1.833 0.779 1.00 82.56 85 LYS A CA 1
ATOM 695 C C . LYS A 1 85 ? 16.198 -0.584 1.198 1.00 82.56 85 LYS A C 1
ATOM 697 O O . LYS A 1 85 ? 16.283 -0.188 2.355 1.00 82.56 85 LYS A O 1
ATOM 702 N N . ASN A 1 86 ? 15.408 -0.007 0.294 1.00 86.31 86 ASN A N 1
ATOM 703 C CA . ASN A 1 86 ? 14.706 1.254 0.520 1.00 86.31 86 ASN A CA 1
ATOM 704 C C . ASN A 1 86 ? 13.279 1.025 1.019 1.00 86.31 86 ASN A C 1
ATOM 706 O O . ASN A 1 86 ? 12.614 0.059 0.628 1.00 86.31 86 ASN A O 1
ATOM 710 N N . TYR A 1 87 ? 12.802 1.952 1.846 1.00 89.56 87 TYR A N 1
ATOM 711 C CA . TYR A 1 87 ? 11.441 1.980 2.370 1.00 89.56 87 TYR A CA 1
ATOM 712 C C . TYR A 1 87 ? 10.819 3.345 2.113 1.00 89.56 87 TYR A C 1
ATOM 714 O O . TYR A 1 87 ? 11.498 4.364 2.221 1.00 89.56 87 TYR A O 1
ATOM 722 N N . LYS A 1 88 ? 9.524 3.359 1.807 1.00 90.81 88 LYS A N 1
ATOM 723 C CA . LYS A 1 88 ? 8.734 4.585 1.722 1.00 90.81 88 LYS A CA 1
ATOM 724 C C . LYS A 1 88 ? 7.386 4.375 2.397 1.00 90.81 88 LYS A C 1
ATOM 726 O O . LYS A 1 88 ? 6.729 3.361 2.150 1.00 90.81 88 LYS A O 1
ATOM 731 N N . ASP A 1 89 ? 7.016 5.329 3.244 1.00 90.81 89 ASP A N 1
ATOM 732 C CA . ASP A 1 89 ? 5.774 5.326 4.015 1.00 90.81 89 ASP A CA 1
ATOM 733 C C . ASP A 1 89 ? 4.758 6.271 3.372 1.00 90.81 89 ASP A C 1
ATOM 735 O O . ASP A 1 89 ? 5.106 7.351 2.895 1.00 90.81 89 ASP A O 1
ATOM 739 N N . TYR A 1 90 ? 3.497 5.859 3.390 1.00 89.88 90 TYR A N 1
ATOM 740 C CA . TYR A 1 90 ? 2.354 6.561 2.830 1.00 89.88 90 TYR A CA 1
ATOM 741 C C . TYR A 1 90 ? 1.219 6.551 3.852 1.00 89.88 90 TYR A C 1
ATOM 743 O O . TYR A 1 90 ? 0.938 5.523 4.474 1.00 89.88 90 TYR A O 1
ATOM 751 N N . LYS A 1 91 ? 0.572 7.700 4.040 1.00 86.31 91 LYS A N 1
ATOM 752 C CA . LYS A 1 91 ? -0.620 7.821 4.884 1.00 86.31 91 LYS A CA 1
ATOM 753 C C . LYS A 1 91 ? -1.871 7.708 4.023 1.00 86.31 91 LYS A C 1
ATOM 755 O O . LYS A 1 91 ? -1.875 8.174 2.887 1.00 86.31 91 LYS A O 1
ATOM 760 N N . PHE A 1 92 ? -2.918 7.131 4.594 1.00 80.94 92 PHE A N 1
ATOM 761 C CA . PHE A 1 92 ? -4.242 7.125 3.988 1.00 80.94 92 PHE A CA 1
ATOM 762 C C . PHE A 1 92 ? -4.871 8.507 4.171 1.00 80.94 92 PHE A C 1
ATOM 764 O O . PHE A 1 92 ? -4.923 9.027 5.289 1.00 80.94 92 PHE A O 1
ATOM 771 N N . LEU A 1 93 ? -5.305 9.132 3.078 1.00 71.69 93 LEU A N 1
ATOM 772 C CA . LEU A 1 93 ? -5.997 10.420 3.128 1.00 71.69 93 LEU A CA 1
ATOM 773 C C . LEU A 1 93 ? -7.502 10.205 3.340 1.00 71.69 93 LEU A C 1
ATOM 775 O O . LEU A 1 93 ? -8.070 9.274 2.774 1.00 71.69 93 LEU A O 1
ATOM 779 N N . LYS A 1 94 ? -8.159 11.113 4.083 1.00 63.75 94 LYS A N 1
ATOM 780 C CA . LYS A 1 94 ? -9.613 11.079 4.375 1.00 63.75 94 LYS A CA 1
ATOM 781 C C . LYS A 1 94 ? -10.487 10.832 3.143 1.00 63.75 94 LYS A C 1
ATOM 783 O O . LYS A 1 94 ? -11.484 10.132 3.225 1.00 63.75 94 LYS A O 1
ATOM 788 N N . GLN A 1 95 ? -10.107 11.404 2.004 1.00 58.97 95 GLN A N 1
ATOM 789 C CA . GLN A 1 95 ? -10.884 11.340 0.763 1.00 58.97 95 GLN A CA 1
ATOM 790 C C . GLN A 1 95 ? -10.768 9.994 0.031 1.00 58.97 95 GLN A C 1
ATOM 792 O O . GLN A 1 95 ? -11.609 9.684 -0.800 1.00 58.97 95 GLN A O 1
ATOM 797 N N . GLN A 1 96 ? -9.737 9.197 0.326 1.00 59.84 96 GLN A N 1
ATOM 798 C CA . GLN A 1 96 ? -9.467 7.915 -0.339 1.00 59.84 96 GLN A CA 1
ATOM 799 C C . GLN A 1 96 ? -10.204 6.739 0.324 1.00 59.84 96 GLN A C 1
ATOM 801 O O . GLN A 1 96 ? -10.224 5.629 -0.196 1.00 59.84 96 GLN A O 1
ATOM 806 N N . VAL A 1 97 ? -10.823 6.979 1.480 1.00 56.31 97 VAL A N 1
ATOM 807 C CA . VAL A 1 97 ? -11.589 5.988 2.239 1.00 56.31 97 VAL A CA 1
ATOM 808 C C . VAL A 1 97 ? -13.051 6.445 2.264 1.00 56.31 97 VAL A C 1
ATOM 810 O O . VAL A 1 97 ? -13.551 6.892 3.292 1.00 56.31 97 VAL A O 1
ATOM 813 N N . GLN A 1 98 ? -13.719 6.425 1.110 1.00 52.41 98 GLN A N 1
ATOM 814 C CA . GLN A 1 98 ? -15.173 6.625 1.027 1.00 52.41 98 GLN A CA 1
ATOM 815 C C . GLN A 1 98 ? -15.906 5.273 1.010 1.00 52.41 98 GLN A C 1
ATOM 817 O O . GLN A 1 98 ? -15.312 4.262 0.638 1.00 52.41 98 GLN A O 1
ATOM 822 N N . GLU A 1 99 ? -17.140 5.278 1.533 1.00 50.53 99 GLU A N 1
ATOM 823 C CA . GLU A 1 99 ? -18.039 4.119 1.716 1.00 50.53 99 GLU A CA 1
ATOM 824 C C . GLU A 1 99 ? -18.501 3.470 0.409 1.00 50.53 99 GLU A C 1
ATOM 826 O O . GLU A 1 99 ? -18.759 4.216 -0.561 1.00 50.53 99 GLU A O 1
#

Secondary structure (DSSP, 8-state):
-PPPEEEE-SSSSEEEEEEE--SSS-BS-EEEEEEEEETTEEEEEEEEEE--B-TT-EEEEEEE--S---TTGGGGEEEEEEETTEEEEEEPPGGG---

pLDDT: mean 83.96, std 10.07, range [50.53, 94.25]